Protein AF-A0A0F9DTH6-F1 (afdb_monomer)

Secondary structure (DSSP, 8-state):
--SSGGGTT---HHHHHHHHHHHHHHHHTTSS-HHHHHHHHHHHHHHHT----HHHHHHHHHTT-

pLDDT: mean 80.06, std 12.77, range [45.88, 92.88]

Structure (mmCIF, N/CA/C/O backbone):
data_AF-A0A0F9DTH6-F1
#
_entry.id   AF-A0A0F9DTH6-F1
#
loop_
_atom_site.group_PDB
_atom_site.id
_atom_site.type_symbol
_atom_site.label_atom_id
_atom_site.label_alt_id
_atom_site.label_comp_id
_atom_site.label_asym_id
_atom_site.label_entity_id
_atom_site.label_seq_id
_atom_site.pdbx_PDB_ins_code
_atom_site.Cartn_x
_atom_site.Cartn_y
_atom_site.Cartn_z
_atom_site.occupancy
_atom_site.B_iso_or_equiv
_atom_site.auth_seq_id
_atom_site.auth_comp_id
_atom_site.auth_asym_id
_atom_site.auth_atom_id
_atom_site.pdbx_PDB_model_num
ATOM 1 N N . MET A 1 1 ? 6.604 12.490 -10.389 1.00 45.88 1 MET A N 1
ATOM 2 C CA . MET A 1 1 ? 6.214 11.995 -9.049 1.00 45.88 1 MET A CA 1
ATOM 3 C C . MET A 1 1 ? 4.698 12.129 -8.868 1.00 45.88 1 MET A C 1
ATOM 5 O O . MET A 1 1 ? 4.258 13.177 -8.428 1.00 45.88 1 MET A O 1
ATOM 9 N N . LYS A 1 2 ? 3.878 11.148 -9.290 1.00 51.03 2 LYS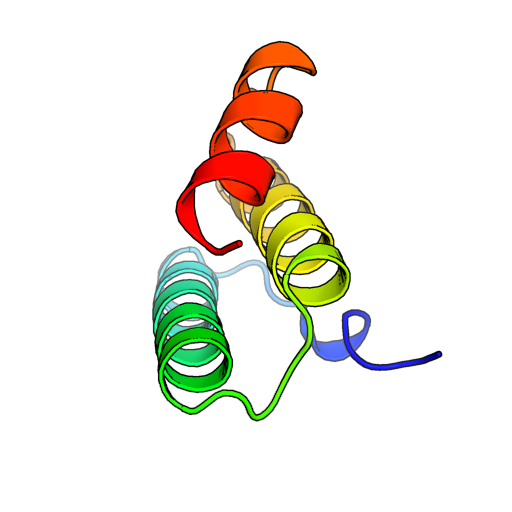 A N 1
ATOM 10 C CA . LYS A 1 2 ? 2.398 11.188 -9.139 1.00 51.03 2 LYS A CA 1
ATOM 11 C C . LYS A 1 2 ? 1.719 9.802 -9.031 1.00 51.03 2 LYS A C 1
ATOM 13 O O . LYS A 1 2 ? 0.534 9.676 -9.306 1.00 51.03 2 LYS A O 1
ATOM 18 N N . ASN A 1 3 ? 2.429 8.742 -8.631 1.00 65.50 3 ASN A N 1
ATOM 19 C CA . ASN A 1 3 ? 1.870 7.381 -8.745 1.00 65.50 3 ASN A CA 1
ATOM 20 C C . ASN A 1 3 ? 0.988 6.943 -7.554 1.00 65.50 3 ASN A C 1
ATOM 22 O O . ASN A 1 3 ? 0.064 6.154 -7.747 1.00 65.50 3 ASN A O 1
ATOM 26 N N . VAL A 1 4 ? 1.206 7.472 -6.343 1.00 71.56 4 VAL A N 1
ATOM 27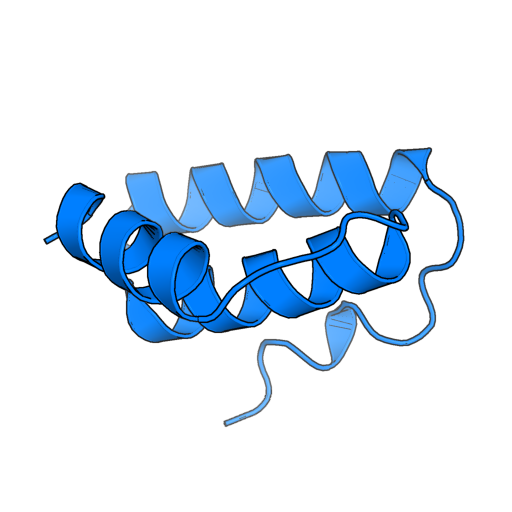 C CA . VAL A 1 4 ? 0.461 7.071 -5.125 1.00 71.56 4 VAL A CA 1
ATOM 28 C C . VAL A 1 4 ? -0.824 7.868 -4.861 1.00 71.56 4 VAL A C 1
ATOM 30 O O . VAL A 1 4 ? -1.691 7.379 -4.140 1.00 71.56 4 VAL A O 1
ATOM 33 N N . GLN A 1 5 ? -1.025 9.019 -5.521 1.00 74.81 5 GLN A N 1
ATOM 34 C CA . GLN A 1 5 ? -2.255 9.829 -5.402 1.00 74.81 5 GLN A CA 1
ATOM 35 C C . GLN A 1 5 ? -3.525 9.050 -5.781 1.00 74.81 5 GLN A C 1
ATOM 37 O O . GLN A 1 5 ? -4.595 9.307 -5.250 1.00 74.81 5 GLN A O 1
ATOM 42 N N . ALA A 1 6 ? -3.419 8.031 -6.641 1.00 73.75 6 ALA A N 1
ATOM 43 C CA . ALA A 1 6 ? -4.552 7.182 -7.019 1.00 73.75 6 ALA A CA 1
ATOM 44 C C . ALA A 1 6 ? -5.079 6.272 -5.884 1.00 73.75 6 ALA A C 1
ATOM 46 O O . ALA A 1 6 ? -6.034 5.525 -6.094 1.00 73.75 6 ALA A O 1
ATOM 47 N N . ILE A 1 7 ? -4.421 6.255 -4.719 1.00 80.88 7 ILE A N 1
ATOM 48 C CA . ILE A 1 7 ? -4.882 5.558 -3.507 1.00 80.88 7 ILE A CA 1
ATOM 49 C C . ILE A 1 7 ? -5.751 6.495 -2.645 1.00 80.88 7 ILE A C 1
ATOM 51 O O . ILE A 1 7 ? -6.594 6.034 -1.869 1.00 80.88 7 ILE A O 1
ATOM 55 N N . GLU A 1 8 ? -5.573 7.810 -2.788 1.00 74.25 8 GLU A N 1
ATOM 56 C CA . GLU A 1 8 ? -6.380 8.818 -2.103 1.00 74.25 8 GLU A CA 1
ATOM 57 C C . GLU A 1 8 ? -7.839 8.741 -2.587 1.00 74.25 8 GLU A C 1
ATOM 59 O O . GLU A 1 8 ? -8.118 8.473 -3.753 1.00 74.25 8 GLU A O 1
ATOM 64 N N . GLY A 1 9 ? -8.795 8.894 -1.665 1.00 75.31 9 GLY A N 1
ATOM 65 C CA . GLY A 1 9 ? -10.231 8.766 -1.959 1.00 75.31 9 GLY A CA 1
ATOM 66 C C . GLY A 1 9 ? -10.783 7.333 -2.025 1.00 75.31 9 GLY A C 1
ATOM 67 O O . GLY A 1 9 ? -11.980 7.144 -2.241 1.00 75.31 9 GLY A O 1
ATOM 68 N N . ILE A 1 10 ? -9.954 6.302 -1.820 1.00 81.62 10 ILE A N 1
ATOM 69 C CA . ILE A 1 10 ? -10.443 4.934 -1.603 1.00 81.62 10 ILE A CA 1
ATOM 70 C C . ILE A 1 10 ? -10.610 4.695 -0.100 1.00 81.62 10 ILE A C 1
ATOM 72 O O . ILE A 1 10 ? -9.618 4.629 0.625 1.00 81.62 10 ILE A O 1
ATOM 76 N N . ASP A 1 11 ? -11.852 4.499 0.347 1.00 78.75 11 ASP A N 1
ATOM 77 C CA . ASP A 1 11 ? -12.158 4.227 1.767 1.00 78.75 11 ASP A CA 1
ATOM 78 C C . ASP A 1 11 ? -12.765 2.832 1.996 1.00 78.75 11 ASP A C 1
ATOM 80 O O . ASP A 1 11 ? -12.880 2.342 3.117 1.00 78.75 11 ASP A O 1
ATOM 84 N N . SER A 1 12 ? -13.109 2.124 0.917 1.00 91.50 12 SER A N 1
ATOM 85 C CA . SER A 1 12 ? -13.572 0.739 1.011 1.00 91.50 12 SER A CA 1
ATOM 86 C C . SER A 1 12 ? -12.402 -0.214 1.271 1.00 91.50 12 SER A C 1
ATOM 88 O O . SER A 1 12 ? -11.535 -0.376 0.408 1.00 91.50 12 SER A O 1
ATOM 90 N N . LYS A 1 13 ? -12.437 -0.941 2.399 1.00 88.94 13 LYS A N 1
ATOM 91 C CA . LYS A 1 13 ? -11.444 -1.979 2.752 1.00 88.94 13 LYS A CA 1
ATOM 92 C C . LYS A 1 13 ? -11.196 -2.982 1.620 1.00 88.94 13 LYS A C 1
ATOM 94 O O . LYS A 1 13 ? -10.051 -3.301 1.319 1.00 88.94 13 LYS A O 1
ATOM 99 N N . ARG A 1 14 ? -12.253 -3.431 0.929 1.00 91.75 14 ARG A N 1
ATOM 100 C CA . ARG A 1 14 ? -12.137 -4.364 -0.209 1.00 91.75 14 ARG A CA 1
ATOM 101 C C . ARG A 1 14 ? -11.332 -3.764 -1.365 1.00 91.75 14 ARG A C 1
ATOM 103 O O . ARG A 1 14 ? -10.498 -4.451 -1.947 1.00 91.75 14 ARG A O 1
ATOM 110 N N . LYS A 1 15 ? -11.573 -2.492 -1.696 1.00 92.44 15 LYS A N 1
ATOM 111 C CA . LYS A 1 15 ? -10.840 -1.794 -2.763 1.00 92.44 15 LYS A CA 1
ATOM 112 C C . LYS A 1 15 ? -9.383 -1.541 -2.370 1.00 92.44 15 LYS A C 1
ATOM 114 O O . LYS A 1 15 ? -8.507 -1.689 -3.215 1.00 92.44 15 LYS A O 1
ATOM 119 N N . LEU A 1 16 ? -9.1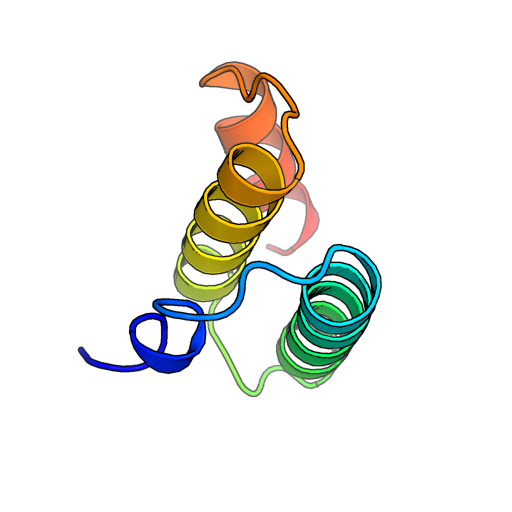19 -1.226 -1.101 1.00 90.75 16 LEU A N 1
ATOM 120 C CA . LEU A 1 16 ? -7.760 -1.059 -0.576 1.00 90.75 16 LEU A CA 1
ATOM 121 C C . LEU A 1 16 ? -6.952 -2.360 -0.660 1.00 90.75 16 LEU A C 1
ATOM 123 O O . LEU A 1 16 ? -5.837 -2.347 -1.174 1.00 90.75 16 LEU A O 1
ATOM 127 N N . LEU A 1 17 ? -7.539 -3.492 -0.260 1.00 90.12 17 LEU A N 1
ATOM 128 C CA . LEU A 1 17 ? -6.906 -4.810 -0.398 1.00 90.12 17 LEU A CA 1
ATOM 129 C C . LEU A 1 17 ? -6.634 -5.167 -1.864 1.00 90.12 17 LEU A C 1
ATOM 131 O O . LEU A 1 17 ? -5.527 -5.576 -2.202 1.00 90.12 17 LEU A O 1
ATOM 135 N N . ALA A 1 18 ? -7.604 -4.951 -2.759 1.00 91.25 18 ALA A N 1
ATOM 136 C CA . ALA A 1 18 ? -7.395 -5.157 -4.194 1.00 91.25 18 ALA A CA 1
ATOM 137 C C . ALA A 1 18 ? -6.240 -4.295 -4.736 1.00 91.25 18 ALA A C 1
ATOM 139 O O . ALA A 1 18 ? -5.444 -4.754 -5.557 1.00 91.25 18 ALA A O 1
ATOM 140 N N . ARG A 1 19 ? -6.107 -3.057 -4.246 1.00 91.75 19 ARG A N 1
ATOM 141 C CA . ARG A 1 19 ? -5.003 -2.168 -4.614 1.00 91.75 19 ARG A CA 1
ATOM 142 C C . ARG A 1 19 ? -3.664 -2.684 -4.095 1.00 91.75 19 ARG A C 1
ATOM 144 O O . ARG A 1 19 ? -2.694 -2.641 -4.844 1.00 91.75 19 ARG A O 1
ATOM 151 N N . ALA A 1 20 ? -3.617 -3.218 -2.876 1.00 90.06 20 ALA A N 1
ATOM 152 C CA . ALA A 1 20 ? -2.410 -3.831 -2.325 1.00 90.06 20 ALA A CA 1
ATOM 153 C C . ALA A 1 20 ? -1.905 -4.984 -3.209 1.00 90.06 20 ALA A C 1
ATOM 155 O O . ALA A 1 20 ? -0.732 -5.005 -3.583 1.00 90.06 20 ALA A O 1
ATOM 156 N N . TYR A 1 21 ? -2.803 -5.877 -3.642 1.00 91.25 21 TYR A N 1
ATOM 157 C CA . TYR A 1 21 ? -2.451 -6.959 -4.569 1.00 91.25 21 TYR A CA 1
ATOM 158 C C . TYR A 1 21 ? -1.952 -6.453 -5.927 1.00 91.25 21 TYR A C 1
ATOM 160 O O . TYR A 1 21 ? -0.997 -7.004 -6.473 1.00 91.25 21 TYR A O 1
ATOM 168 N N . MET A 1 22 ? -2.548 -5.386 -6.467 1.00 92.88 22 MET A N 1
ATOM 169 C CA . MET A 1 22 ? -2.067 -4.773 -7.708 1.00 92.88 22 MET A CA 1
ATOM 170 C C . MET A 1 22 ? -0.629 -4.258 -7.560 1.00 92.88 22 MET A C 1
ATOM 172 O O . MET A 1 22 ? 0.218 -4.578 -8.391 1.00 92.88 22 MET A O 1
ATOM 176 N N . TRP A 1 23 ? -0.337 -3.504 -6.498 1.00 91.12 23 TRP A N 1
ATOM 177 C CA . TRP A 1 23 ? 1.015 -3.009 -6.217 1.00 91.12 23 TRP A CA 1
ATOM 178 C C . TRP A 1 23 ? 2.025 -4.149 -6.049 1.00 91.12 23 TRP A C 1
ATOM 180 O O . TRP A 1 23 ? 3.139 -4.055 -6.560 1.00 91.12 23 TRP A O 1
ATOM 190 N N . GLN A 1 24 ? 1.621 -5.256 -5.417 1.00 89.81 24 GLN A N 1
ATOM 191 C CA . GLN A 1 24 ? 2.452 -6.455 -5.307 1.00 89.81 24 GLN A CA 1
ATOM 192 C C . GLN A 1 24 ? 2.769 -7.074 -6.682 1.00 89.81 24 GLN A C 1
ATOM 194 O O . GLN A 1 24 ? 3.887 -7.533 -6.918 1.00 89.81 24 GLN A O 1
ATOM 199 N N . GLY A 1 25 ? 1.807 -7.081 -7.607 1.00 91.12 25 GLY A N 1
ATOM 200 C CA . GLY A 1 25 ? 2.038 -7.510 -8.989 1.00 91.12 25 GLY A CA 1
ATOM 201 C C . GLY A 1 25 ? 3.022 -6.595 -9.725 1.00 91.12 25 GLY A C 1
ATOM 202 O O . GLY A 1 25 ? 3.949 -7.073 -10.382 1.00 91.12 25 GLY A O 1
ATOM 203 N N . LEU A 1 26 ? 2.874 -5.279 -9.561 1.00 91.19 26 LEU A N 1
ATOM 204 C CA . LEU A 1 26 ? 3.750 -4.288 -10.188 1.00 91.19 26 LEU A CA 1
ATOM 205 C C . LEU A 1 26 ? 5.210 -4.435 -9.738 1.00 91.19 26 LEU A C 1
ATOM 207 O O . LEU A 1 26 ? 6.091 -4.468 -10.596 1.00 91.19 26 LEU A O 1
ATOM 211 N N . ILE A 1 27 ? 5.476 -4.594 -8.434 1.00 90.31 27 ILE A N 1
ATOM 212 C CA . ILE A 1 27 ? 6.854 -4.778 -7.941 1.00 90.31 27 ILE A CA 1
ATOM 213 C C . ILE A 1 27 ? 7.453 -6.108 -8.418 1.00 90.31 27 ILE A C 1
ATOM 215 O O . ILE A 1 27 ? 8.581 -6.131 -8.904 1.00 90.31 27 ILE A O 1
ATOM 219 N N . LYS A 1 28 ? 6.682 -7.208 -8.401 1.00 88.94 28 LYS A N 1
ATOM 220 C CA . LYS A 1 28 ? 7.137 -8.518 -8.911 1.00 88.94 28 LYS A CA 1
ATOM 221 C C . LYS A 1 28 ? 7.475 -8.487 -10.402 1.00 88.94 28 LYS A C 1
ATOM 223 O O . LYS A 1 28 ? 8.399 -9.166 -10.836 1.00 88.94 28 LYS A O 1
ATOM 228 N N . SER A 1 29 ? 6.739 -7.691 -11.173 1.00 92.00 29 SER A N 1
ATOM 229 C CA . SER A 1 29 ? 6.984 -7.480 -12.604 1.00 92.00 29 SER A CA 1
ATOM 230 C C . SER A 1 29 ? 8.026 -6.394 -12.907 1.00 92.00 29 SER A C 1
ATOM 232 O O . SER A 1 29 ? 8.257 -6.101 -14.077 1.00 92.00 29 SER A O 1
ATOM 234 N N . ARG A 1 30 ? 8.661 -5.806 -11.878 1.00 89.62 30 ARG A N 1
ATOM 235 C CA . ARG A 1 30 ? 9.669 -4.733 -11.991 1.00 89.62 30 ARG A CA 1
ATOM 236 C C . ARG A 1 30 ? 9.173 -3.482 -12.731 1.00 89.62 30 ARG A C 1
ATOM 238 O O . ARG A 1 30 ? 9.963 -2.751 -13.316 1.00 89.62 30 ARG A O 1
ATOM 245 N N . GLN A 1 31 ? 7.865 -3.221 -12.706 1.00 89.69 31 GLN A N 1
ATOM 246 C CA . GLN A 1 31 ? 7.260 -2.034 -13.330 1.00 89.69 31 GLN A CA 1
ATOM 247 C C . GLN A 1 31 ? 7.337 -0.782 -12.444 1.00 89.69 31 GLN A C 1
ATOM 249 O O . GLN A 1 31 ? 7.024 0.321 -12.888 1.00 89.69 31 GLN A O 1
ATOM 254 N N . ILE A 1 32 ? 7.725 -0.953 -11.182 1.00 88.12 32 ILE A N 1
ATOM 255 C CA . ILE A 1 32 ? 7.879 0.104 -10.184 1.00 88.12 32 ILE A CA 1
ATOM 256 C C . ILE A 1 32 ? 9.123 -0.169 -9.343 1.00 88.12 32 ILE A C 1
ATOM 258 O O . ILE A 1 32 ? 9.606 -1.301 -9.297 1.00 88.12 32 ILE A O 1
ATOM 262 N N . THR A 1 33 ? 9.609 0.858 -8.653 1.00 88.00 33 THR A N 1
ATOM 263 C CA . THR A 1 33 ? 10.757 0.726 -7.756 1.00 88.00 33 THR A CA 1
ATOM 264 C C . THR A 1 33 ? 10.329 0.249 -6.359 1.00 88.00 33 THR A C 1
ATOM 266 O O . THR A 1 33 ? 9.170 0.460 -5.971 1.00 88.00 33 THR A O 1
ATOM 269 N N . PRO A 1 34 ? 11.235 -0.384 -5.587 1.00 85.69 34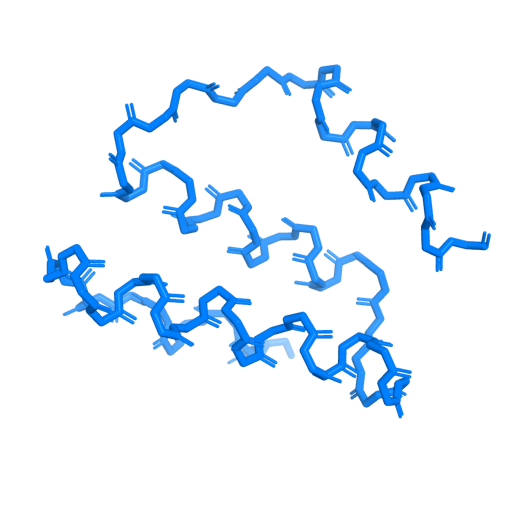 PRO A N 1
ATOM 270 C CA . PRO A 1 34 ? 10.966 -0.782 -4.205 1.00 85.69 34 PRO A CA 1
ATOM 271 C C . PRO A 1 34 ? 10.526 0.382 -3.307 1.00 85.69 34 PRO A C 1
ATOM 273 O O . PRO A 1 34 ? 9.639 0.203 -2.475 1.00 85.69 34 PRO A O 1
ATOM 276 N N . GLU A 1 35 ? 11.075 1.583 -3.501 1.00 85.50 35 GLU A N 1
ATOM 277 C CA . GLU A 1 35 ? 10.728 2.780 -2.726 1.00 85.50 35 GLU A CA 1
ATOM 278 C C . GLU A 1 35 ? 9.272 3.183 -2.968 1.00 85.50 35 GLU A C 1
ATOM 280 O O . GLU A 1 35 ? 8.507 3.369 -2.023 1.00 85.50 35 GLU A O 1
ATOM 285 N N . LEU A 1 36 ? 8.853 3.231 -4.237 1.00 85.94 36 LEU A N 1
ATOM 286 C CA . LEU A 1 36 ? 7.477 3.571 -4.588 1.00 85.94 36 LEU A CA 1
ATOM 287 C C . LEU A 1 36 ? 6.485 2.506 -4.094 1.00 85.94 36 LEU A C 1
ATOM 289 O O . LEU A 1 36 ? 5.374 2.830 -3.672 1.00 85.94 36 LEU A O 1
ATOM 293 N N . TYR A 1 37 ? 6.878 1.231 -4.137 1.00 87.75 37 TYR A N 1
ATOM 294 C CA . TYR A 1 37 ? 6.090 0.145 -3.560 1.00 87.75 37 TYR A CA 1
ATOM 295 C C . TYR A 1 37 ? 5.936 0.303 -2.038 1.00 87.75 37 TYR A C 1
ATOM 297 O O . TYR A 1 37 ? 4.821 0.178 -1.525 1.00 87.75 37 TYR A O 1
ATOM 305 N N . ALA A 1 38 ? 7.020 0.623 -1.324 1.00 85.44 38 ALA A N 1
ATOM 306 C CA . ALA A 1 38 ? 6.998 0.847 0.119 1.00 85.44 38 ALA A CA 1
ATOM 307 C C . ALA A 1 38 ? 6.074 2.017 0.496 1.00 85.44 38 ALA A C 1
ATOM 309 O O . ALA A 1 38 ? 5.197 1.849 1.344 1.00 85.44 38 ALA A O 1
ATOM 310 N N . GLU A 1 39 ? 6.183 3.160 -0.191 1.00 86.06 39 GLU A N 1
ATOM 311 C CA . GLU A 1 39 ? 5.284 4.309 0.001 1.00 86.06 39 GLU A CA 1
ATOM 312 C C . GLU A 1 39 ? 3.807 3.919 -0.176 1.00 86.06 39 GLU A C 1
ATOM 314 O O . GLU A 1 39 ? 2.961 4.239 0.666 1.00 86.06 39 GLU A O 1
ATOM 319 N N . ALA A 1 40 ? 3.487 3.177 -1.242 1.00 88.12 40 ALA A N 1
ATOM 320 C CA . ALA A 1 40 ? 2.127 2.718 -1.507 1.00 88.12 40 ALA A CA 1
ATOM 321 C C . ALA A 1 40 ? 1.595 1.794 -0.401 1.00 88.12 40 ALA A C 1
ATOM 323 O O . ALA A 1 40 ? 0.438 1.931 0.011 1.00 88.12 40 ALA A O 1
ATOM 324 N N . MET A 1 41 ? 2.424 0.871 0.097 1.00 87.81 41 MET A N 1
ATOM 325 C CA . MET A 1 41 ? 2.040 -0.042 1.176 1.00 87.81 41 MET A CA 1
ATOM 326 C C . MET A 1 41 ? 1.775 0.698 2.488 1.00 87.81 41 MET A C 1
ATOM 328 O O . MET A 1 41 ? 0.790 0.382 3.154 1.00 87.81 41 MET A O 1
ATOM 332 N N . VAL A 1 42 ? 2.570 1.718 2.831 1.00 85.94 42 VAL A N 1
ATOM 333 C CA . VAL A 1 42 ? 2.330 2.548 4.028 1.00 85.94 42 VAL A CA 1
ATOM 334 C C . VAL A 1 42 ? 0.970 3.218 3.976 1.00 85.94 42 VAL A C 1
ATOM 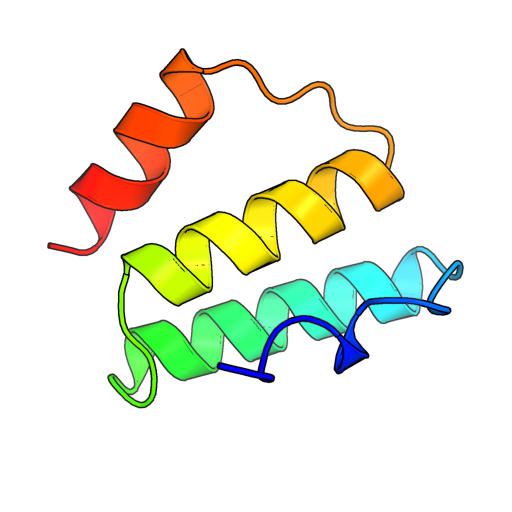336 O O . VAL A 1 42 ? 0.204 3.151 4.938 1.00 85.94 42 VAL A O 1
ATOM 339 N N . ILE A 1 43 ? 0.656 3.865 2.853 1.00 87.50 43 ILE A N 1
ATOM 340 C CA . ILE A 1 43 ? -0.613 4.580 2.682 1.00 87.50 43 ILE A CA 1
ATOM 341 C C . ILE A 1 43 ? -1.787 3.603 2.806 1.00 87.50 43 ILE A C 1
ATOM 343 O O . ILE A 1 43 ? -2.760 3.884 3.510 1.00 87.50 43 ILE A O 1
ATOM 347 N N . LEU A 1 44 ? -1.692 2.440 2.155 1.00 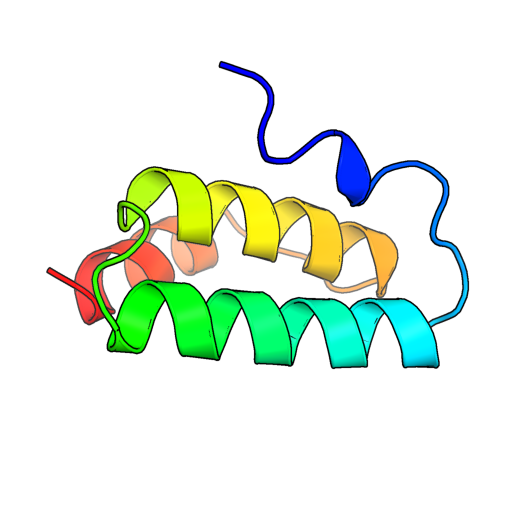89.56 44 LEU A N 1
ATOM 348 C CA . LEU A 1 44 ? -2.730 1.409 2.204 1.00 89.56 44 LEU A CA 1
ATOM 349 C C . LEU A 1 44 ? -2.919 0.842 3.610 1.00 89.56 44 LEU A C 1
ATOM 351 O O . LEU A 1 44 ? -4.057 0.686 4.049 1.00 89.56 44 LEU A O 1
ATOM 355 N N . ALA A 1 45 ? -1.833 0.566 4.324 1.00 87.31 45 ALA A N 1
ATOM 356 C CA . ALA A 1 45 ? -1.889 0.029 5.674 1.00 87.31 45 ALA A CA 1
ATOM 357 C C . ALA A 1 45 ? -2.520 1.018 6.662 1.00 87.31 45 ALA A C 1
ATOM 359 O O . ALA A 1 45 ? -3.444 0.640 7.382 1.00 87.31 45 ALA A O 1
ATOM 360 N N . LYS A 1 46 ? -2.130 2.301 6.603 1.00 87.12 46 LYS A N 1
ATOM 361 C CA . LYS A 1 46 ? -2.760 3.372 7.393 1.00 87.12 46 LYS A CA 1
ATOM 362 C C . LYS A 1 46 ? -4.262 3.460 7.117 1.00 87.12 46 LYS A C 1
ATOM 364 O O . LYS A 1 46 ? -5.057 3.500 8.050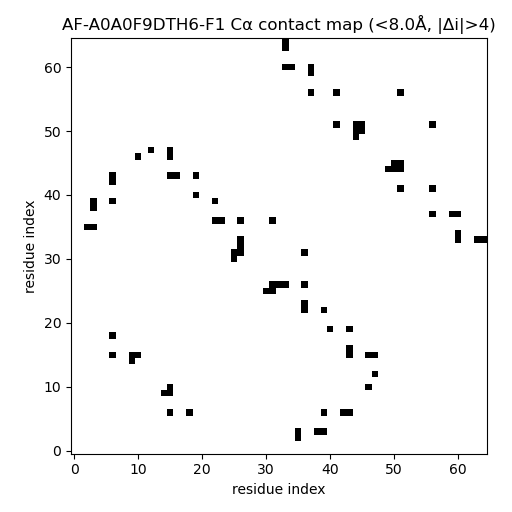 1.00 87.12 46 LYS A O 1
ATOM 369 N N . LYS A 1 47 ? -4.674 3.417 5.844 1.00 88.12 47 LYS A N 1
ATOM 370 C CA . LYS A 1 47 ? -6.098 3.429 5.455 1.00 88.12 47 LYS A CA 1
ATOM 371 C C . LYS A 1 47 ? -6.866 2.176 5.887 1.00 88.12 47 LYS A C 1
ATOM 373 O O . LYS A 1 47 ? -8.074 2.241 6.093 1.00 88.12 47 LYS A O 1
ATOM 378 N N . LEU A 1 48 ? -6.192 1.038 6.021 1.00 88.25 48 LEU A N 1
ATOM 379 C CA . LEU A 1 48 ? -6.778 -0.200 6.535 1.00 88.25 48 LEU A CA 1
ATOM 380 C C . LEU A 1 48 ? -6.848 -0.241 8.072 1.00 88.25 48 LEU A C 1
ATOM 382 O O . LEU A 1 48 ? -7.498 -1.138 8.610 1.00 88.25 48 LEU A O 1
ATOM 386 N N . GLY A 1 49 ? -6.251 0.740 8.758 1.00 87.25 49 GLY A N 1
ATOM 387 C CA . GLY A 1 49 ? -6.201 0.823 10.217 1.00 87.25 49 GLY A CA 1
ATOM 388 C C . GLY A 1 49 ? -5.071 0.006 10.844 1.00 87.25 49 GLY A C 1
ATOM 389 O O . GLY A 1 49 ? -5.145 -0.307 12.026 1.00 87.25 49 GLY A O 1
ATOM 390 N N . PHE A 1 50 ? -4.051 -0.369 10.069 1.00 85.69 50 PHE A N 1
ATOM 391 C CA . PHE A 1 50 ? -2.843 -0.980 10.614 1.00 85.69 50 PHE A CA 1
ATOM 392 C C . PHE A 1 50 ? -1.892 0.103 11.117 1.00 85.69 50 PHE A C 1
ATOM 394 O O . PHE A 1 50 ? -1.600 1.069 10.405 1.00 85.69 50 PHE A O 1
ATOM 401 N N . GLU A 1 51 ? -1.367 -0.091 12.321 1.00 79.56 51 GLU A N 1
ATOM 402 C CA . GLU A 1 51 ? -0.225 0.675 12.803 1.00 79.56 51 GLU A CA 1
ATOM 403 C C . GLU A 1 51 ? 1.030 0.179 12.083 1.00 79.56 51 GLU A C 1
ATOM 405 O O . GLU A 1 51 ? 1.387 -0.995 12.159 1.00 79.56 51 GLU A O 1
ATOM 410 N N . ILE A 1 52 ? 1.678 1.072 11.334 1.00 75.94 52 ILE A N 1
ATOM 411 C CA . ILE A 1 52 ? 2.974 0.800 10.713 1.00 75.94 52 ILE A CA 1
ATOM 412 C C . ILE A 1 52 ? 4.043 1.531 11.506 1.00 75.94 52 ILE A C 1
ATOM 414 O O . ILE A 1 52 ? 4.004 2.756 11.611 1.00 75.94 52 ILE A O 1
ATOM 418 N N . THR A 1 53 ? 4.996 0.763 12.030 1.00 72.62 53 THR A N 1
ATOM 419 C CA . THR A 1 53 ? 6.210 1.281 12.664 1.00 72.62 53 THR A CA 1
ATOM 420 C C . THR A 1 53 ? 7.298 1.541 11.622 1.00 72.62 53 THR A C 1
ATOM 422 O O . THR A 1 53 ? 7.331 0.904 10.565 1.00 72.62 53 THR A O 1
ATOM 425 N N . ASP A 1 54 ? 8.235 2.438 11.935 1.00 67.19 54 ASP A N 1
ATOM 426 C CA . ASP A 1 54 ? 9.393 2.731 11.075 1.00 67.19 54 ASP A CA 1
ATOM 427 C C . ASP A 1 54 ? 10.295 1.499 10.847 1.00 67.19 54 ASP A C 1
ATOM 429 O O . ASP A 1 54 ? 10.951 1.372 9.812 1.00 67.19 54 ASP A O 1
ATOM 433 N N . GLU A 1 55 ? 10.290 0.541 11.776 1.00 67.06 55 GLU A N 1
ATOM 434 C CA . GLU A 1 55 ? 10.978 -0.748 11.627 1.00 67.06 55 GLU A CA 1
ATOM 435 C C . GLU A 1 55 ? 10.308 -1.646 10.585 1.00 67.06 55 GLU A C 1
ATOM 437 O O . GLU A 1 55 ? 10.989 -2.216 9.734 1.00 67.06 55 GLU A O 1
ATOM 442 N N . THR A 1 56 ? 8.973 -1.690 10.568 1.00 67.12 56 THR A N 1
ATOM 443 C CA . THR A 1 56 ? 8.210 -2.418 9.536 1.00 67.12 56 THR A CA 1
ATOM 444 C C . THR A 1 56 ? 8.515 -1.867 8.140 1.00 67.12 56 THR A C 1
ATOM 446 O O . THR A 1 56 ? 8.562 -2.603 7.154 1.00 67.12 56 THR A O 1
ATOM 449 N N . LEU A 1 57 ? 8.759 -0.558 8.061 1.00 64.06 57 LEU A N 1
ATOM 450 C CA . LEU A 1 57 ? 9.139 0.142 6.842 1.00 64.06 57 LEU A CA 1
ATOM 451 C C . LEU A 1 57 ? 10.532 -0.236 6.328 1.00 64.06 57 LEU A C 1
ATOM 453 O O . LEU A 1 57 ? 10.691 -0.473 5.128 1.00 64.06 57 LEU A O 1
ATOM 457 N N . LYS A 1 58 ? 11.524 -0.326 7.220 1.00 63.16 58 LYS A N 1
ATOM 458 C CA . LYS A 1 58 ? 12.884 -0.773 6.876 1.00 63.16 58 LYS A CA 1
ATOM 459 C C . LYS A 1 58 ? 12.917 -2.225 6.399 1.00 63.16 58 LYS A C 1
ATOM 461 O O . LYS A 1 58 ? 13.594 -2.526 5.420 1.00 63.16 58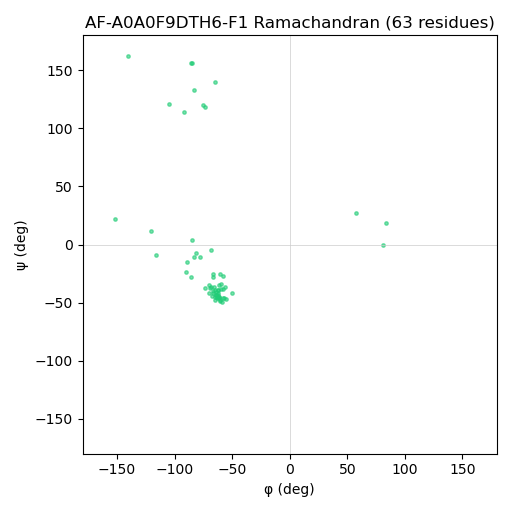 LYS A O 1
ATOM 466 N N . ASP A 1 59 ? 12.161 -3.107 7.044 1.00 65.00 59 ASP A N 1
ATOM 467 C CA . ASP A 1 59 ? 12.112 -4.526 6.673 1.00 65.00 59 ASP A CA 1
ATOM 468 C C . ASP A 1 59 ? 11.393 -4.766 5.337 1.00 65.00 59 ASP A C 1
ATOM 470 O O . ASP A 1 59 ? 11.755 -5.666 4.571 1.00 65.00 59 ASP A O 1
ATOM 474 N N . ALA A 1 60 ? 10.365 -3.966 5.037 1.00 60.81 60 ALA A N 1
ATOM 475 C CA . ALA A 1 60 ? 9.593 -4.099 3.807 1.00 60.81 60 ALA A CA 1
ATOM 476 C C . ALA A 1 60 ? 10.399 -3.720 2.557 1.00 60.81 60 ALA A C 1
ATOM 478 O O . ALA A 1 60 ? 10.230 -4.367 1.524 1.00 60.81 60 ALA A O 1
ATOM 479 N N . SER A 1 61 ? 11.272 -2.710 2.630 1.00 57.03 61 SER A N 1
ATOM 480 C CA . SER A 1 61 ? 12.122 -2.319 1.499 1.00 57.03 61 SER A CA 1
ATOM 481 C C . SER A 1 61 ? 13.261 -3.315 1.263 1.00 57.03 61 SER A C 1
ATOM 483 O O . SER A 1 61 ? 13.548 -3.644 0.115 1.00 57.03 61 SER A O 1
ATOM 485 N N . ALA A 1 62 ? 13.843 -3.874 2.329 1.00 59.00 62 ALA A N 1
ATOM 486 C CA . ALA A 1 62 ? 14.975 -4.799 2.247 1.00 59.00 62 ALA A CA 1
ATOM 487 C C . ALA A 1 62 ? 14.645 -6.146 1.574 1.00 59.00 62 ALA A C 1
ATOM 489 O O . ALA A 1 62 ? 15.532 -6.784 1.018 1.00 59.00 62 ALA A O 1
ATOM 490 N N . LYS A 1 63 ? 13.381 -6.594 1.596 1.00 57.28 63 LYS A N 1
ATOM 491 C CA . LYS A 1 63 ? 12.961 -7.883 1.002 1.00 57.28 63 LYS A CA 1
ATOM 492 C C . LYS A 1 63 ? 12.806 -7.882 -0.523 1.00 57.28 63 LYS A C 1
ATOM 494 O O . LYS A 1 63 ? 12.603 -8.952 -1.095 1.00 57.28 63 LYS A O 1
ATOM 499 N N . TYR A 1 64 ? 12.842 -6.718 -1.169 1.00 55.38 64 TYR A N 1
ATOM 500 C CA . TYR A 1 64 ? 12.629 -6.579 -2.617 1.00 55.38 64 TYR A CA 1
ATOM 501 C C . TYR A 1 64 ? 13.830 -5.958 -3.354 1.00 55.38 64 TYR A C 1
ATOM 503 O O . TYR A 1 64 ? 13.688 -5.609 -4.529 1.00 55.38 64 TYR A O 1
ATOM 511 N N . VAL A 1 65 ? 14.980 -5.837 -2.676 1.00 47.59 65 VAL A N 1
ATOM 512 C CA . VAL A 1 65 ? 16.296 -5.509 -3.255 1.00 47.59 65 VAL A CA 1
ATOM 513 C C . VAL A 1 65 ? 17.076 -6.794 -3.509 1.00 47.59 65 VAL A C 1
ATOM 515 O O . VAL A 1 65 ? 17.057 -7.673 -2.619 1.00 47.59 65 VAL A O 1
#

Organism: NCBI:txid412755

Solvent-accessible surface area (backbone atoms only — not comparable to full-atom values): 4026 Å² total; per-residue (Å²): 144,76,80,61,64,80,58,62,94,68,82,51,64,70,60,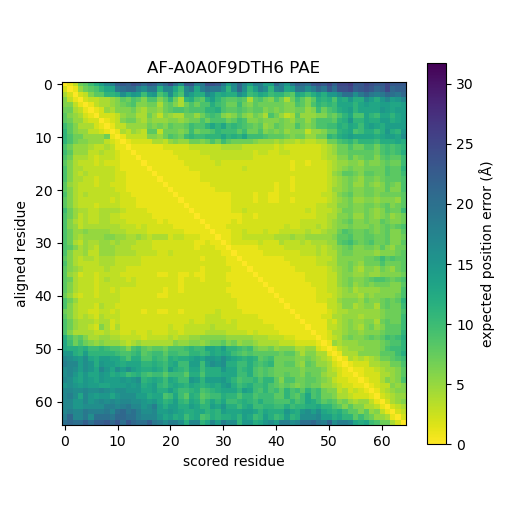48,52,55,46,52,54,50,52,54,52,36,50,76,68,64,76,48,54,53,68,60,48,46,55,46,49,53,55,46,36,52,75,70,71,45,89,79,51,76,64,59,53,56,56,60,42,60,75,71,108

Sequence (65 aa):
MKNVQAIEGIDSKRKLLARAYMWQGLIKSRQITPELYAEAMVILAKKLGFEITDETLKDASAKYV

Foldseek 3Di:
DCDQCVVPPDLDLVVLVVVLVVLVVCLVVVVDALVVSLVNVVSSCVSNVHDDDVVNSVVSSVVSD

Radius of gyration: 11.37 Å; Cα contacts (8 Å, |Δi|>4): 45; chains: 1; bounding box: 30×20×26 Å

Mean predicted aligned error: 6.21 Å